Protein AF-A0AA38PU05-F1 (afdb_monomer)

InterPro domains:
  IPR001128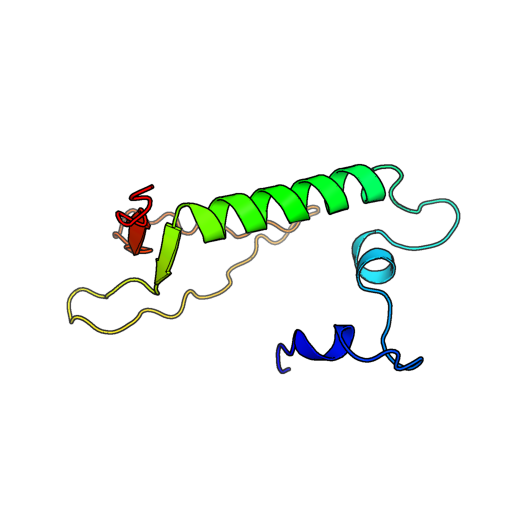 Cytochrome P450 [PF00067] (2-67)
  IPR017972 Cytochrome P450, conserved site [PS00086] (23-32)
  IPR036396 Cytochrome P450 superfamily [G3DSA:1.10.630.10] (1-86)
  IPR036396 Cytochrome P450 superfamily [SSF48264] (2-72)
  IPR050364 Cytochrome P450 monooxygenase, fungi [PTHR46300] (2-78)

Sequence (99 aa):
MTFNPDRFLRNDLAVVDPVSVAFGYGRRICPGRFMAESQLWISIACILSAFEIKPGNDERGRPIVPKAAFSSGFIWYVHKICRPRRYPLILCGQSSFTV

Secondary structure (DSSP, 8-state):
----GGGGTS--TTS--HHHHHH--GGGS-TTHHHHHHHHHHHHHHHHHHEEEEPPBPTTSPBPPPP--B--SSS--B----S-S----EEEE-TT---

Foldseek 3Di:
DDDDPCVVVDPDPPDDDPLCVVQHDDPRGNPCSVVVVVVVVVVVVVLVQFFDFAAFADVVGDGDDDDQDWDPDPDTDRDPPDPPPDRCRPRPGPPPPDD

Nearest PDB structures (foldseek):
  3t3s-assembly7_G  TM=6.749E-01  e=1.026E+00  Homo sapiens

Mean predicted aligned error: 10.32 Å

Solvent-accessible surface area (backbone atoms only — not comparable to full-atom values): 6526 Å² total; per-residue (Å²): 140,81,93,65,78,70,66,73,77,51,97,51,89,86,57,76,61,64,64,50,73,76,39,46,67,75,99,74,34,51,85,59,49,67,60,52,52,55,50,50,52,52,51,51,52,52,46,60,69,46,30,46,90,42,68,14,50,45,102,81,70,44,74,50,79,82,78,92,50,65,41,92,61,97,63,81,46,72,40,80,82,75,60,97,66,82,70,43,63,46,66,46,64,58,89,74,84,73,130

pLDDT: mean 76.41, std 16.48, range [35.38, 95.88]

Structure (mmCIF, N/CA/C/O backbone):
data_AF-A0AA38PU05-F1
#
_entry.id   AF-A0AA38PU05-F1
#
loop_
_atom_site.group_PDB
_atom_site.id
_atom_site.type_symbol
_atom_site.label_atom_id
_atom_site.label_alt_id
_atom_site.label_comp_id
_atom_site.label_asym_id
_atom_site.label_entity_id
_atom_site.label_seq_id
_atom_site.pdbx_PDB_ins_code
_atom_site.Cartn_x
_atom_site.Cartn_y
_atom_site.Cartn_z
_atom_site.occupancy
_atom_site.B_iso_or_equiv
_atom_site.auth_seq_id
_atom_site.auth_comp_id
_atom_site.auth_asym_id
_atom_site.auth_atom_id
_atom_site.pdbx_PDB_model_num
ATOM 1 N N . MET A 1 1 ? -18.149 -5.622 -8.199 1.00 58.47 1 MET A N 1
ATOM 2 C CA . MET A 1 1 ? -16.715 -5.483 -7.867 1.00 58.47 1 MET A CA 1
ATOM 3 C C . MET A 1 1 ? -16.555 -5.890 -6.414 1.00 58.47 1 MET A C 1
ATOM 5 O O . MET A 1 1 ? -17.025 -5.162 -5.551 1.00 58.47 1 MET A O 1
ATOM 9 N N . THR A 1 2 ? -16.004 -7.074 -6.152 1.00 85.00 2 THR A N 1
ATOM 10 C CA . THR A 1 2 ? -15.919 -7.643 -4.796 1.00 85.00 2 THR A CA 1
ATOM 11 C C . THR A 1 2 ? -14.463 -7.632 -4.350 1.00 85.00 2 THR A C 1
ATOM 13 O O . THR A 1 2 ? -13.599 -8.127 -5.072 1.00 85.00 2 THR A O 1
ATOM 16 N N . PHE A 1 3 ? -14.177 -7.046 -3.189 1.00 85.56 3 PHE A N 1
ATOM 17 C CA . PHE A 1 3 ? -12.841 -7.092 -2.600 1.00 85.56 3 PHE A CA 1
ATOM 18 C C . PHE A 1 3 ? -12.619 -8.467 -1.956 1.00 85.56 3 PHE A C 1
ATOM 20 O O . PHE A 1 3 ? -13.326 -8.817 -1.018 1.00 85.56 3 PHE A O 1
ATOM 27 N N . ASN A 1 4 ? -11.666 -9.246 -2.475 1.00 87.88 4 ASN A N 1
ATOM 28 C CA . ASN A 1 4 ? -11.334 -10.584 -1.975 1.00 87.88 4 ASN A CA 1
ATOM 29 C C . ASN A 1 4 ? -9.811 -10.714 -1.764 1.00 87.88 4 ASN A C 1
ATOM 31 O O . ASN A 1 4 ? -9.103 -10.937 -2.752 1.00 87.88 4 ASN A O 1
ATOM 35 N N . PRO A 1 5 ? -9.283 -10.541 -0.537 1.00 88.56 5 PRO A N 1
ATOM 36 C CA . PRO A 1 5 ? -7.848 -10.654 -0.266 1.00 88.56 5 PRO A CA 1
ATOM 37 C C . PRO A 1 5 ? -7.326 -12.092 -0.404 1.00 88.56 5 PRO A C 1
ATOM 39 O O . PRO A 1 5 ? -6.164 -12.271 -0.764 1.00 88.56 5 PRO A O 1
ATOM 42 N N . ASP A 1 6 ? -8.185 -13.104 -0.232 1.00 89.62 6 ASP A N 1
ATOM 43 C CA . ASP A 1 6 ? -7.777 -14.516 -0.209 1.00 89.62 6 ASP A CA 1
ATOM 44 C C . ASP A 1 6 ? -7.227 -15.017 -1.547 1.00 89.62 6 ASP A C 1
ATOM 46 O O . ASP A 1 6 ? -6.523 -16.026 -1.611 1.00 89.62 6 ASP A O 1
ATOM 50 N N . ARG A 1 7 ? -7.491 -14.273 -2.627 1.00 86.88 7 ARG A N 1
ATOM 51 C CA . ARG A 1 7 ? -6.956 -14.551 -3.965 1.00 86.88 7 ARG A CA 1
ATOM 52 C C . ARG A 1 7 ? -5.427 -14.612 -4.013 1.00 86.88 7 ARG A C 1
ATOM 54 O O . ARG A 1 7 ? -4.897 -15.214 -4.930 1.00 86.88 7 ARG A O 1
ATOM 61 N N . PHE A 1 8 ? -4.729 -13.994 -3.060 1.00 86.19 8 PHE A N 1
ATOM 62 C CA . PHE A 1 8 ? -3.265 -13.983 -3.018 1.00 86.19 8 PHE A CA 1
ATOM 63 C C . PHE A 1 8 ? -2.654 -15.132 -2.204 1.00 86.19 8 PHE A C 1
ATOM 65 O O . PHE A 1 8 ? -1.439 -15.290 -2.218 1.00 86.19 8 PHE A O 1
ATOM 72 N N . LEU A 1 9 ? -3.461 -15.937 -1.498 1.00 87.19 9 LEU A N 1
ATOM 73 C CA . LEU A 1 9 ? -2.950 -17.087 -0.741 1.00 87.19 9 LEU A CA 1
ATOM 74 C C . LEU A 1 9 ? -2.705 -18.319 -1.620 1.00 87.19 9 LEU A C 1
ATOM 76 O O . LEU A 1 9 ? -1.941 -19.205 -1.242 1.00 87.19 9 LEU A O 1
ATOM 80 N N . ARG A 1 10 ? -3.373 -18.408 -2.773 1.00 81.62 10 ARG A N 1
ATOM 81 C CA . ARG A 1 10 ? -3.222 -19.522 -3.714 1.00 81.62 10 ARG A CA 1
ATOM 82 C C . ARG A 1 10 ? -2.167 -19.165 -4.751 1.00 81.62 10 ARG A C 1
ATOM 84 O O . ARG A 1 10 ? -2.145 -18.040 -5.242 1.00 81.62 10 ARG A O 1
ATOM 91 N N . ASN A 1 11 ? -1.319 -20.127 -5.111 1.00 73.25 11 ASN A N 1
ATOM 92 C CA . ASN A 1 11 ? -0.314 -19.955 -6.163 1.00 73.25 11 ASN A CA 1
ATOM 93 C C . ASN A 1 11 ? -0.947 -20.108 -7.560 1.00 73.25 11 ASN A C 1
ATOM 95 O O . ASN A 1 11 ? -0.531 -20.936 -8.371 1.00 73.25 11 ASN A O 1
ATOM 99 N N . ASP A 1 12 ? -2.016 -19.351 -7.802 1.00 79.00 12 ASP A N 1
ATOM 100 C CA . ASP A 1 12 ? -2.767 -19.375 -9.047 1.00 79.00 12 ASP A CA 1
ATOM 101 C C . ASP A 1 12 ? -2.098 -18.414 -10.039 1.00 79.00 12 ASP A C 1
ATOM 103 O O . ASP A 1 12 ? -2.091 -17.200 -9.839 1.00 79.00 12 ASP A O 1
ATOM 107 N N . LEU A 1 13 ? -1.583 -18.937 -11.156 1.00 76.19 13 LEU A N 1
ATOM 108 C CA . LEU A 1 13 ? -0.917 -18.140 -12.204 1.00 76.19 13 LEU A CA 1
ATOM 109 C C . LEU A 1 13 ? -1.827 -17.075 -12.849 1.00 76.19 13 LEU A C 1
ATOM 111 O O . LEU A 1 13 ? -1.347 -16.183 -13.542 1.00 76.19 13 LEU A O 1
ATOM 115 N N . ALA A 1 14 ? -3.142 -17.171 -12.638 1.00 80.81 14 ALA A N 1
ATOM 116 C CA . ALA A 1 14 ? -4.120 -16.192 -13.102 1.00 80.81 14 ALA A CA 1
ATOM 117 C C . ALA A 1 14 ? -4.157 -14.913 -12.241 1.00 80.81 14 ALA A C 1
ATOM 119 O O . ALA A 1 14 ? -4.783 -13.925 -12.631 1.00 80.81 14 ALA A O 1
ATOM 120 N N . VAL A 1 15 ? -3.528 -14.921 -11.063 1.00 83.44 15 VAL A N 1
ATOM 121 C CA . VAL A 1 15 ? -3.532 -13.785 -10.142 1.00 83.44 15 VAL A CA 1
ATOM 122 C C . VAL A 1 15 ? -2.440 -12.804 -10.550 1.00 83.44 15 VAL A C 1
ATOM 124 O O . VAL A 1 15 ? -1.251 -13.101 -10.494 1.00 83.44 15 VAL A O 1
ATOM 127 N N . VAL A 1 16 ? -2.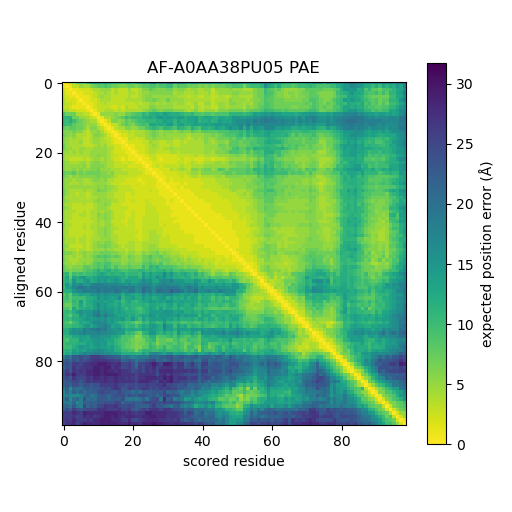857 -11.608 -10.961 1.00 83.81 16 VAL A N 1
ATOM 128 C CA . VAL A 1 16 ? -1.935 -10.520 -11.305 1.00 83.81 16 VAL A CA 1
ATOM 129 C C . VAL A 1 16 ? -1.279 -9.977 -10.036 1.00 83.81 16 VAL A C 1
ATOM 131 O O . VAL A 1 16 ? -1.969 -9.675 -9.058 1.00 83.81 16 VAL A O 1
ATOM 134 N N . ASP A 1 17 ? 0.044 -9.804 -10.082 1.00 83.69 17 ASP A N 1
ATOM 135 C CA . ASP A 1 17 ? 0.825 -9.216 -8.995 1.00 83.69 17 ASP A CA 1
ATOM 136 C C . ASP A 1 17 ? 0.345 -7.780 -8.687 1.00 83.69 17 ASP A C 1
ATOM 138 O O . ASP A 1 17 ? 0.405 -6.903 -9.562 1.00 83.69 17 ASP A O 1
ATOM 142 N N . PRO A 1 18 ? -0.118 -7.498 -7.454 1.00 85.50 18 PRO A N 1
ATOM 143 C CA . PRO A 1 18 ? -0.620 -6.181 -7.081 1.00 85.50 18 PRO A CA 1
ATOM 144 C C . PRO A 1 18 ? 0.456 -5.091 -7.147 1.00 85.50 18 PRO A C 1
ATOM 146 O O . PRO A 1 18 ? 0.122 -3.940 -7.441 1.00 85.50 18 PRO A O 1
ATOM 149 N N . VAL A 1 19 ? 1.731 -5.428 -6.920 1.00 86.06 19 VAL A N 1
ATOM 150 C CA . VAL A 1 19 ? 2.846 -4.468 -6.972 1.00 86.06 19 VAL A CA 1
ATOM 151 C C . VAL A 1 19 ? 2.970 -3.914 -8.386 1.00 86.06 19 VAL A C 1
ATOM 153 O O . VAL A 1 19 ? 3.064 -2.704 -8.592 1.00 86.06 19 VAL A O 1
ATOM 156 N N . SER A 1 20 ? 2.893 -4.792 -9.376 1.00 85.31 20 SER A N 1
ATOM 157 C CA . SER A 1 20 ? 3.013 -4.429 -10.780 1.00 85.31 20 SER A CA 1
ATOM 158 C C . SER A 1 20 ? 1.862 -3.529 -11.276 1.00 85.31 20 SER A C 1
ATOM 160 O O . SER A 1 20 ? 2.085 -2.569 -12.016 1.00 85.31 20 SER A O 1
ATOM 162 N N . VAL A 1 21 ? 0.639 -3.735 -10.775 1.00 88.12 21 VAL A N 1
ATOM 163 C CA . VAL A 1 21 ? -0.522 -2.878 -11.081 1.00 88.12 21 VAL A CA 1
ATOM 164 C C . VAL A 1 21 ? -0.400 -1.499 -10.425 1.00 88.12 21 VAL A C 1
ATOM 166 O O . VAL A 1 21 ? -0.735 -0.495 -11.051 1.00 88.12 21 VAL A O 1
ATOM 169 N N . ALA A 1 22 ? 0.088 -1.431 -9.184 1.00 89.06 22 ALA A N 1
ATOM 170 C CA . ALA A 1 22 ? 0.180 -0.179 -8.433 1.00 89.06 22 ALA A CA 1
ATOM 171 C C . ALA A 1 22 ? 1.387 0.689 -8.834 1.00 89.06 22 ALA A C 1
ATOM 173 O O . ALA A 1 22 ? 1.284 1.914 -8.874 1.00 89.06 22 ALA A O 1
ATOM 174 N N . PHE A 1 23 ? 2.531 0.069 -9.129 1.00 90.88 23 PHE A N 1
ATOM 175 C CA . PHE A 1 23 ? 3.803 0.758 -9.378 1.00 90.88 23 PHE A CA 1
ATOM 176 C C . PHE A 1 23 ? 4.215 0.802 -10.857 1.00 90.88 23 PHE A C 1
ATOM 178 O O . PHE A 1 23 ? 5.237 1.413 -11.194 1.00 90.88 23 PHE A O 1
ATOM 185 N N . GLY A 1 24 ? 3.417 0.190 -11.733 1.00 91.06 24 GLY A N 1
ATOM 186 C CA . GLY A 1 24 ? 3.632 0.150 -13.174 1.00 91.06 24 GLY A CA 1
ATOM 187 C C . GLY A 1 24 ? 4.649 -0.906 -13.616 1.00 91.06 24 GLY A C 1
ATOM 188 O O . GLY A 1 24 ? 5.084 -1.755 -12.843 1.00 91.06 24 GLY A O 1
ATOM 189 N N . TYR A 1 25 ? 5.044 -0.832 -14.890 1.00 90.94 25 TYR A N 1
ATOM 190 C CA . TYR A 1 25 ? 5.876 -1.836 -15.561 1.00 90.94 25 TYR A CA 1
ATOM 191 C C . TYR A 1 25 ? 6.989 -1.190 -16.405 1.00 90.94 25 TYR A C 1
ATOM 193 O O . TYR A 1 25 ? 6.902 -0.032 -16.821 1.00 90.94 25 TYR A O 1
ATOM 201 N N . GLY A 1 26 ? 8.037 -1.963 -16.706 1.00 90.56 26 GLY A N 1
ATOM 202 C CA . GLY A 1 26 ? 9.101 -1.578 -17.639 1.00 90.56 26 GLY A CA 1
ATOM 203 C C . GLY A 1 26 ? 10.082 -0.533 -17.095 1.00 90.56 26 GLY A C 1
ATOM 204 O O . GLY A 1 26 ? 10.345 -0.457 -15.899 1.00 90.56 26 GLY A O 1
ATOM 205 N N . ARG A 1 27 ? 10.649 0.292 -17.989 1.00 93.94 27 ARG A N 1
ATOM 206 C CA . ARG A 1 27 ? 11.735 1.248 -17.665 1.00 93.94 27 ARG A CA 1
ATOM 207 C C . ARG A 1 27 ? 11.327 2.401 -16.737 1.00 93.94 27 ARG A C 1
ATOM 209 O O . ARG A 1 27 ? 12.198 3.096 -16.228 1.00 93.94 27 ARG A O 1
ATOM 216 N N . ARG A 1 28 ? 10.025 2.649 -16.560 1.00 92.94 28 ARG A N 1
ATOM 217 C CA . ARG A 1 28 ? 9.477 3.727 -15.709 1.00 92.94 28 ARG A CA 1
ATOM 218 C C . ARG A 1 28 ? 8.775 3.182 -14.466 1.00 92.94 28 ARG A C 1
ATOM 220 O O . ARG A 1 28 ? 8.002 3.902 -13.845 1.00 92.94 28 ARG A O 1
ATOM 227 N N . ILE A 1 29 ? 9.036 1.921 -14.125 1.00 93.81 29 ILE A N 1
ATOM 228 C CA . ILE A 1 29 ? 8.534 1.313 -12.899 1.00 93.81 29 ILE A CA 1
ATOM 229 C C . ILE A 1 29 ? 9.009 2.111 -11.683 1.00 93.81 29 ILE A C 1
ATOM 231 O O . ILE A 1 29 ? 10.152 2.575 -11.654 1.00 93.81 29 ILE A O 1
ATOM 235 N N . CYS A 1 30 ? 8.140 2.276 -10.685 1.00 93.31 30 CYS A N 1
ATOM 236 C CA . CYS A 1 30 ? 8.491 3.028 -9.485 1.00 93.31 30 CYS A CA 1
ATOM 237 C C . CYS A 1 30 ? 9.736 2.414 -8.813 1.00 93.31 30 CYS A C 1
ATOM 239 O O . CYS A 1 30 ? 9.680 1.255 -8.383 1.00 93.31 30 CYS A O 1
ATOM 241 N N . PRO A 1 31 ? 10.852 3.160 -8.684 1.00 94.56 31 PRO A N 1
ATOM 242 C CA . PRO A 1 31 ? 12.050 2.650 -8.019 1.00 94.56 31 PRO A CA 1
ATOM 243 C C . PRO 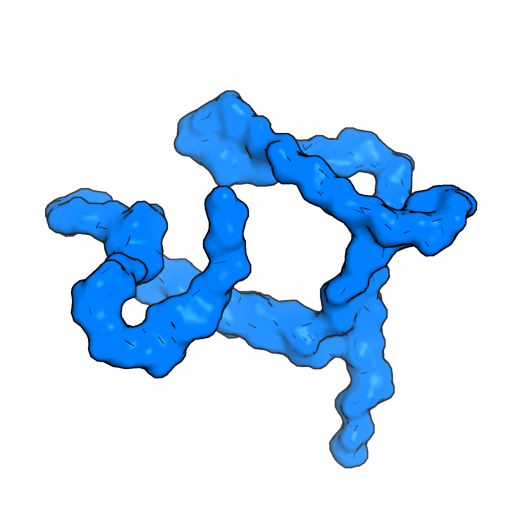A 1 31 ? 11.832 2.492 -6.507 1.00 94.56 31 PRO A C 1
ATOM 245 O O . PRO A 1 31 ? 12.441 1.633 -5.881 1.00 94.56 31 PRO A O 1
ATOM 248 N N . GLY A 1 32 ? 10.910 3.269 -5.928 1.00 93.88 32 GLY A N 1
ATOM 249 C CA . GLY A 1 32 ? 10.559 3.218 -4.508 1.00 93.88 32 GLY A CA 1
ATOM 250 C C . GLY A 1 32 ? 9.627 2.071 -4.109 1.00 93.88 32 GLY A C 1
ATOM 251 O O . GLY A 1 32 ? 9.237 2.007 -2.946 1.00 93.88 32 GLY A O 1
ATOM 252 N N . ARG A 1 33 ? 9.251 1.169 -5.030 1.00 93.75 33 ARG A N 1
ATOM 253 C CA . ARG A 1 33 ? 8.250 0.115 -4.769 1.00 93.75 33 ARG A CA 1
ATOM 254 C C . ARG A 1 33 ? 8.605 -0.787 -3.583 1.00 93.75 33 ARG A C 1
ATOM 256 O O . ARG A 1 33 ? 7.745 -1.055 -2.759 1.00 93.75 33 ARG A O 1
ATOM 263 N N . PHE A 1 34 ? 9.875 -1.169 -3.448 1.00 93.69 34 PHE A N 1
ATOM 264 C CA . PHE A 1 34 ? 10.336 -2.067 -2.382 1.00 93.69 34 PHE A CA 1
ATOM 265 C C . PHE A 1 34 ? 10.262 -1.413 -0.998 1.00 93.69 34 PHE A C 1
ATOM 267 O O . PHE A 1 34 ? 9.873 -2.043 -0.014 1.00 93.69 34 PHE A O 1
ATOM 274 N N . MET A 1 35 ? 10.603 -0.122 -0.935 1.00 95.38 35 MET A N 1
ATOM 275 C CA . MET A 1 35 ? 10.491 0.666 0.290 1.00 95.38 35 MET A CA 1
ATOM 276 C C . MET A 1 35 ? 9.020 0.870 0.655 1.00 95.38 35 MET A C 1
ATOM 278 O O . MET A 1 35 ? 8.641 0.652 1.802 1.00 95.38 35 MET A O 1
ATOM 282 N N . ALA A 1 36 ? 8.191 1.247 -0.321 1.00 93.62 36 ALA A N 1
ATOM 283 C CA . ALA A 1 36 ? 6.767 1.474 -0.112 1.00 93.62 36 ALA A CA 1
ATOM 284 C C . ALA A 1 36 ? 6.039 0.199 0.339 1.00 93.62 36 ALA A C 1
ATOM 286 O O . ALA A 1 36 ? 5.224 0.261 1.253 1.00 93.62 36 ALA A O 1
ATOM 287 N N . GLU A 1 37 ? 6.357 -0.954 -0.249 1.00 92.00 37 GLU A N 1
ATOM 288 C CA . GLU A 1 37 ? 5.789 -2.250 0.132 1.00 92.00 37 GLU A CA 1
ATOM 289 C C . GLU A 1 37 ? 6.146 -2.623 1.577 1.00 92.00 37 GLU A C 1
ATOM 291 O O . GLU A 1 37 ? 5.257 -2.893 2.385 1.00 92.00 37 GLU A O 1
ATOM 296 N N . SER A 1 38 ? 7.430 -2.527 1.938 1.00 94.50 38 SER A N 1
ATOM 297 C CA . SER A 1 38 ? 7.896 -2.777 3.310 1.00 94.50 38 SER A CA 1
ATOM 298 C C . SER A 1 38 ? 7.245 -1.824 4.319 1.00 94.50 38 SER A C 1
ATOM 300 O O . SER A 1 38 ? 6.805 -2.236 5.394 1.00 94.50 38 SER A O 1
ATOM 302 N N . GLN A 1 39 ? 7.147 -0.540 3.965 1.00 95.81 39 GLN A N 1
ATOM 303 C CA . GLN A 1 39 ? 6.531 0.477 4.811 1.00 95.81 39 GLN A CA 1
ATOM 304 C C . GLN A 1 39 ? 5.029 0.234 5.000 1.00 95.81 39 GLN A C 1
ATOM 306 O O . GLN A 1 39 ? 4.522 0.378 6.113 1.00 95.81 39 GLN A O 1
ATOM 311 N N . LEU A 1 40 ? 4.305 -0.126 3.938 1.00 92.94 40 LEU A N 1
ATOM 312 C CA . LEU A 1 40 ? 2.882 -0.450 4.022 1.00 92.94 40 LEU A CA 1
ATOM 313 C C . LEU A 1 40 ? 2.652 -1.672 4.908 1.00 92.94 40 LEU A C 1
ATOM 315 O O . LEU A 1 40 ? 1.771 -1.632 5.766 1.00 92.94 40 LEU A O 1
ATOM 319 N N . TRP A 1 41 ? 3.474 -2.710 4.747 1.00 93.56 41 TRP A N 1
ATOM 320 C CA . TRP A 1 41 ? 3.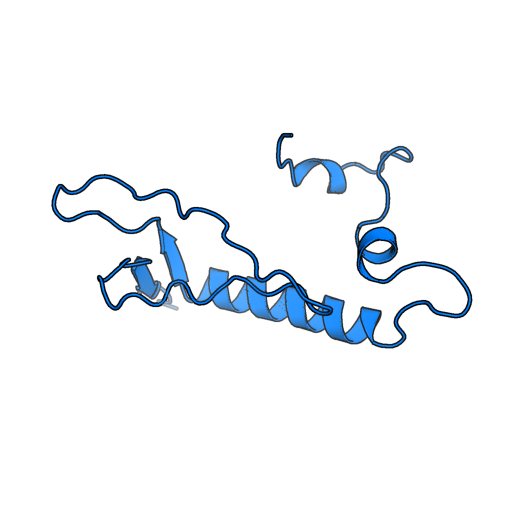381 -3.926 5.546 1.00 93.56 41 TRP A CA 1
ATOM 321 C C . TRP A 1 41 ? 3.499 -3.632 7.042 1.00 93.56 41 TRP A C 1
ATOM 323 O O . TRP A 1 41 ? 2.599 -3.961 7.816 1.00 93.56 41 TRP A O 1
ATOM 333 N N . ILE A 1 42 ? 4.569 -2.938 7.445 1.00 95.88 42 ILE A N 1
ATOM 334 C CA . ILE A 1 42 ? 4.793 -2.637 8.860 1.00 95.88 42 ILE A CA 1
ATOM 335 C C . ILE A 1 42 ? 3.748 -1.662 9.409 1.00 95.88 42 ILE A C 1
ATOM 337 O O . ILE A 1 42 ? 3.271 -1.847 10.523 1.00 95.88 42 ILE A O 1
ATOM 341 N N . SER A 1 43 ? 3.313 -0.675 8.618 1.00 95.06 43 SER A N 1
ATOM 342 C CA . SER A 1 43 ? 2.292 0.285 9.053 1.00 95.06 43 SER A CA 1
ATOM 343 C C . SER A 1 43 ? 0.960 -0.405 9.338 1.00 95.06 43 SER A C 1
ATOM 345 O O . SER A 1 43 ? 0.343 -0.147 10.368 1.00 95.06 43 SER A O 1
ATOM 347 N N . ILE A 1 44 ? 0.523 -1.304 8.451 1.00 93.00 44 ILE A N 1
ATOM 348 C CA . ILE A 1 44 ? -0.721 -2.060 8.631 1.00 93.00 44 ILE A CA 1
ATOM 349 C C . ILE A 1 44 ? -0.603 -2.992 9.838 1.00 93.00 44 ILE A C 1
ATOM 351 O O . ILE A 1 44 ? -1.507 -3.012 10.671 1.00 93.00 44 ILE A O 1
ATOM 355 N N . ALA A 1 45 ? 0.515 -3.709 9.975 1.00 94.00 45 ALA A N 1
ATOM 356 C CA . ALA A 1 45 ? 0.754 -4.586 11.117 1.00 94.00 45 ALA A CA 1
ATOM 357 C C . ALA A 1 45 ? 0.718 -3.818 12.450 1.00 94.00 45 ALA A C 1
ATOM 359 O O . ALA A 1 45 ? 0.051 -4.256 13.383 1.00 94.00 45 ALA A O 1
ATOM 360 N N . CYS A 1 46 ? 1.358 -2.646 12.524 1.00 94.00 46 CYS A N 1
ATOM 361 C CA . CYS A 1 46 ? 1.334 -1.789 13.710 1.00 94.00 46 CYS A CA 1
ATOM 362 C C . CYS A 1 46 ? -0.065 -1.242 14.021 1.00 94.00 46 CYS A C 1
ATOM 364 O O . CYS A 1 46 ? -0.452 -1.161 15.184 1.00 94.00 46 CYS A O 1
ATOM 366 N N . ILE A 1 47 ? -0.839 -0.856 13.002 1.00 90.56 47 ILE A N 1
ATOM 367 C CA . ILE A 1 47 ? -2.213 -0.381 13.212 1.00 90.56 47 ILE A CA 1
ATOM 368 C C . ILE A 1 47 ? -3.082 -1.515 13.760 1.00 90.56 47 ILE A C 1
ATOM 370 O O . ILE A 1 47 ? -3.822 -1.293 14.712 1.00 90.56 47 ILE A O 1
ATOM 374 N N . LEU A 1 48 ? -2.975 -2.717 13.188 1.00 89.81 48 LEU A N 1
ATOM 375 C CA . LEU A 1 48 ? -3.747 -3.883 13.622 1.00 89.81 48 LEU A CA 1
ATOM 376 C C . LEU A 1 48 ? -3.319 -4.401 15.000 1.00 89.81 48 LEU A C 1
ATOM 378 O O . LEU A 1 48 ? -4.156 -4.936 15.721 1.00 89.81 48 LEU A O 1
ATOM 382 N N . SER A 1 49 ? -2.044 -4.250 15.373 1.00 90.44 49 SER A N 1
ATOM 383 C CA . SER A 1 49 ? -1.563 -4.652 16.698 1.00 90.44 49 SER A CA 1
ATOM 384 C C . SER A 1 49 ? -1.968 -3.671 17.797 1.00 90.44 49 SER A C 1
ATOM 386 O O . SER A 1 49 ? -2.208 -4.086 18.927 1.00 90.44 49 SER A O 1
ATOM 388 N N . ALA A 1 50 ? -2.044 -2.375 17.488 1.00 89.25 50 ALA A N 1
ATOM 389 C CA . ALA A 1 50 ? -2.366 -1.345 18.469 1.00 89.25 50 ALA A CA 1
ATOM 390 C C . ALA A 1 50 ? -3.870 -1.049 18.569 1.00 89.25 50 ALA A C 1
ATOM 392 O O . ALA A 1 50 ? -4.348 -0.669 19.641 1.00 89.25 50 ALA A O 1
ATOM 393 N N . PHE A 1 51 ? -4.623 -1.200 17.476 1.00 85.94 51 PHE A N 1
ATOM 394 C CA . PHE A 1 51 ? -5.998 -0.721 17.378 1.00 85.94 51 PHE A CA 1
ATOM 395 C C . PHE A 1 51 ? -6.954 -1.762 16.808 1.00 85.94 51 PHE A C 1
ATOM 397 O O . PHE A 1 51 ? -6.666 -2.464 15.842 1.00 85.94 51 PHE A O 1
ATOM 404 N N . GLU A 1 52 ? -8.167 -1.775 17.349 1.00 84.44 52 GLU A N 1
ATOM 405 C CA . GLU A 1 52 ? -9.300 -2.445 16.725 1.00 84.44 52 GLU A CA 1
ATOM 406 C C . GLU A 1 52 ? -10.053 -1.457 15.817 1.00 84.44 52 GLU A C 1
ATOM 408 O O . GLU A 1 52 ? -10.541 -0.426 16.280 1.00 84.44 52 GLU A O 1
ATOM 413 N N . ILE A 1 53 ? -10.143 -1.752 14.515 1.00 83.50 53 ILE A N 1
ATOM 414 C CA . ILE A 1 53 ? -10.809 -0.882 13.535 1.00 83.50 53 ILE A CA 1
ATOM 415 C C . ILE A 1 53 ? -12.303 -1.213 13.498 1.00 83.50 53 ILE A C 1
ATOM 417 O O . ILE A 1 53 ? -12.706 -2.248 12.967 1.00 83.50 53 ILE A O 1
ATOM 421 N N . LYS A 1 54 ? -13.139 -0.309 14.019 1.00 80.00 54 LYS A N 1
ATOM 422 C CA . LYS A 1 54 ? -14.606 -0.424 13.982 1.00 80.00 54 LYS A CA 1
ATOM 423 C C . LYS A 1 54 ? -15.248 0.748 13.233 1.00 80.00 54 LYS A C 1
ATOM 42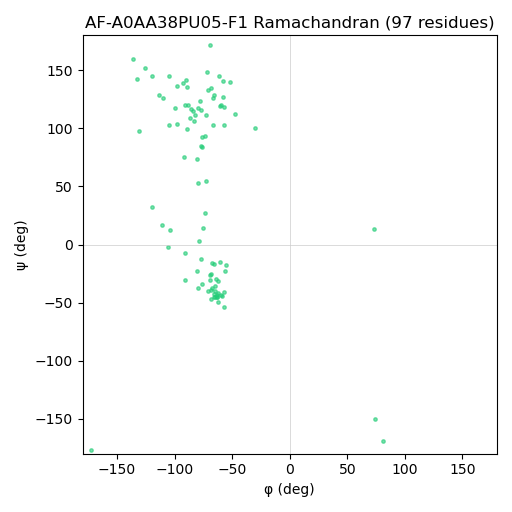5 O O . LYS A 1 54 ? -14.751 1.875 13.331 1.00 80.00 54 LYS A O 1
ATOM 430 N N . PRO A 1 55 ? -16.353 0.518 12.491 1.00 73.88 55 PRO A N 1
ATOM 431 C CA . PRO A 1 55 ? -17.101 1.606 11.876 1.00 73.88 55 PRO A CA 1
ATOM 432 C C . PRO A 1 55 ? -17.628 2.541 12.962 1.00 73.88 55 PRO A C 1
ATOM 434 O O . PRO A 1 55 ? -18.003 2.104 14.051 1.00 73.88 55 PRO A O 1
ATOM 437 N N . GLY A 1 56 ? -17.666 3.834 12.656 1.00 71.62 56 GLY A N 1
ATOM 438 C CA . GLY A 1 56 ? -18.238 4.794 13.583 1.00 71.62 56 GLY A CA 1
ATOM 439 C C . GLY A 1 56 ? -19.743 4.706 13.673 1.00 71.62 56 GLY A C 1
ATOM 440 O O . GLY A 1 56 ? -20.417 4.391 12.694 1.00 71.62 56 GLY A O 1
ATOM 441 N N . ASN A 1 57 ? -20.256 5.015 14.858 1.00 74.00 57 ASN A N 1
ATOM 442 C CA . ASN A 1 57 ? -21.684 5.081 15.110 1.00 74.00 57 ASN A CA 1
ATOM 443 C C . ASN A 1 57 ? -22.208 6.488 14.813 1.00 74.00 57 ASN A C 1
ATOM 445 O O . ASN A 1 57 ? -21.601 7.486 15.203 1.00 74.00 57 ASN A O 1
ATOM 449 N N . ASP A 1 58 ? -23.348 6.549 14.130 1.00 68.00 58 ASP A N 1
ATOM 450 C CA . ASP A 1 58 ? -24.148 7.766 13.973 1.00 68.00 58 ASP A CA 1
ATOM 451 C C . ASP A 1 58 ? -24.805 8.171 15.307 1.00 68.00 58 ASP A C 1
ATOM 453 O O . ASP A 1 58 ? -24.834 7.386 16.256 1.00 68.00 58 ASP A O 1
ATOM 457 N N . GLU A 1 59 ? -25.424 9.352 15.368 1.00 73.88 59 GLU A N 1
ATOM 458 C CA . GLU A 1 59 ? -26.176 9.854 16.540 1.00 73.88 59 GLU A CA 1
ATOM 459 C C . GLU A 1 59 ? -27.286 8.879 17.002 1.00 73.88 59 GLU A C 1
ATOM 461 O O . GLU A 1 59 ? -27.747 8.936 18.138 1.00 73.88 59 GLU A O 1
ATOM 466 N N . ARG A 1 60 ? -27.688 7.938 16.133 1.00 69.75 60 ARG A N 1
ATOM 467 C CA . ARG A 1 60 ? -28.676 6.872 16.388 1.00 69.75 60 ARG A CA 1
ATOM 468 C C . ARG A 1 60 ? -28.068 5.477 16.610 1.00 69.75 60 ARG A C 1
ATOM 470 O O . ARG A 1 60 ? -28.795 4.493 16.533 1.00 69.75 60 ARG A O 1
ATOM 477 N N . GLY A 1 61 ? -26.754 5.365 16.816 1.00 70.44 61 GLY A N 1
ATOM 478 C CA . GLY A 1 61 ? -26.082 4.090 17.107 1.00 70.44 61 GLY A CA 1
ATOM 479 C C . GLY A 1 61 ? -25.944 3.131 15.916 1.00 70.44 61 GLY A C 1
ATOM 480 O O . GLY A 1 61 ? -25.644 1.958 16.110 1.00 70.44 61 GLY A O 1
ATOM 481 N N . ARG A 1 62 ? -26.178 3.598 14.682 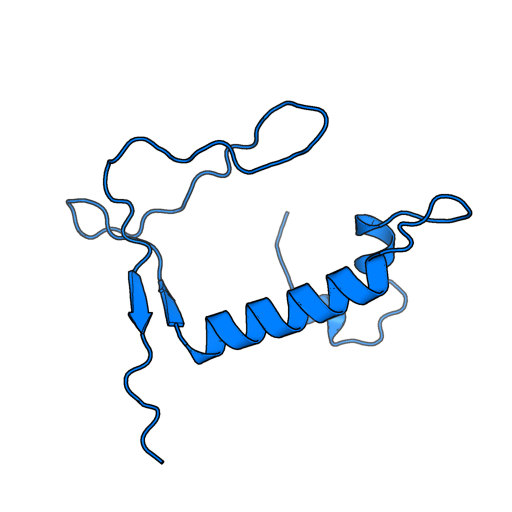1.00 74.19 62 ARG A N 1
ATOM 482 C CA . ARG A 1 62 ? -26.040 2.777 13.466 1.00 74.19 62 ARG A CA 1
ATOM 483 C C . ARG A 1 62 ? -24.619 2.875 12.903 1.00 74.19 62 ARG A C 1
ATOM 485 O O . ARG A 1 62 ? -24.083 3.985 12.894 1.00 74.19 62 ARG A O 1
ATOM 492 N N . PRO A 1 63 ? -24.045 1.776 12.380 1.00 73.75 63 PRO A N 1
ATOM 493 C CA . PRO A 1 63 ? -22.726 1.804 11.761 1.00 73.75 63 PRO A CA 1
ATOM 494 C C . PRO A 1 63 ? -22.757 2.643 10.479 1.00 73.75 63 PRO A C 1
ATOM 496 O O . PRO A 1 63 ? -23.576 2.418 9.585 1.00 73.75 63 PRO A O 1
ATOM 499 N N . ILE A 1 64 ? -21.860 3.621 10.387 1.00 76.69 64 ILE A N 1
ATOM 500 C CA . ILE A 1 64 ? -21.709 4.485 9.217 1.00 76.69 64 ILE A CA 1
ATOM 501 C C . ILE A 1 64 ? -20.735 3.821 8.246 1.00 76.69 64 ILE A C 1
ATOM 503 O O . ILE A 1 64 ? -19.562 3.625 8.564 1.00 76.69 64 ILE A O 1
ATOM 507 N N . VAL A 1 65 ? -21.203 3.530 7.030 1.00 74.00 65 VAL A N 1
ATOM 508 C CA . VAL A 1 65 ? -20.322 3.140 5.922 1.00 74.00 65 VAL A CA 1
ATOM 509 C C . VAL A 1 65 ? -19.699 4.413 5.332 1.00 74.00 65 VAL A C 1
ATOM 511 O O . VAL A 1 65 ? -20.440 5.270 4.836 1.00 74.00 65 VAL A O 1
ATOM 514 N N . PRO A 1 66 ? -18.365 4.582 5.378 1.00 71.25 66 PRO A N 1
ATOM 515 C CA . PRO A 1 66 ? -17.720 5.762 4.820 1.00 71.25 66 PRO A CA 1
ATOM 516 C C . PRO A 1 66 ? -17.903 5.791 3.299 1.00 71.25 66 PRO A C 1
ATOM 518 O O . PRO A 1 66 ? -17.613 4.822 2.599 1.00 71.25 66 PRO A O 1
ATOM 521 N N . LYS A 1 67 ? -18.380 6.921 2.769 1.00 71.25 67 LYS A N 1
ATOM 522 C CA . LYS A 1 67 ? -18.454 7.139 1.319 1.00 71.25 67 LYS A CA 1
ATOM 523 C C . LYS A 1 67 ? -17.061 7.489 0.801 1.00 71.25 67 LYS A C 1
ATOM 525 O O . LYS A 1 67 ? -16.460 8.458 1.260 1.00 71.25 67 LYS A O 1
ATOM 530 N N . ALA A 1 68 ? -16.564 6.719 -0.162 1.00 69.62 68 ALA A N 1
ATOM 531 C CA . ALA A 1 68 ? -15.275 6.968 -0.792 1.00 69.62 68 ALA A CA 1
ATOM 532 C C . ALA A 1 68 ? -15.373 8.181 -1.734 1.00 69.62 68 ALA A C 1
ATOM 534 O O . ALA A 1 68 ? -15.787 8.061 -2.884 1.00 69.62 68 ALA A O 1
ATOM 535 N N . ALA A 1 69 ? -15.038 9.365 -1.222 1.00 74.19 69 ALA A N 1
ATOM 536 C CA . ALA A 1 69 ? -14.906 10.581 -2.015 1.00 74.19 69 ALA A CA 1
ATOM 537 C C . ALA A 1 69 ? -13.422 10.815 -2.309 1.00 74.19 69 ALA A C 1
ATOM 539 O O . ALA A 1 69 ? -12.627 11.012 -1.390 1.00 74.19 69 ALA A O 1
ATOM 540 N N . PHE A 1 70 ? -13.041 10.792 -3.582 1.00 74.81 70 PHE A N 1
ATOM 541 C CA . PHE A 1 70 ? -11.668 11.044 -4.012 1.00 74.81 70 PHE A CA 1
ATOM 542 C C . PHE A 1 70 ? -11.549 12.433 -4.627 1.00 74.81 70 PHE A C 1
ATOM 544 O O . PHE A 1 70 ? -12.478 12.919 -5.271 1.00 74.81 70 PHE A O 1
ATOM 551 N N . SER A 1 71 ? -10.405 13.076 -4.410 1.00 80.50 71 SER A N 1
ATOM 552 C CA . SER A 1 71 ? -10.080 14.316 -5.103 1.00 80.50 71 SER A CA 1
ATOM 553 C C . SER A 1 71 ? -9.839 14.037 -6.586 1.00 80.50 71 SER A C 1
ATOM 555 O O . SER A 1 71 ? -9.129 13.092 -6.931 1.00 80.50 71 SER A O 1
ATOM 557 N N . SER A 1 72 ? -10.412 14.862 -7.460 1.00 73.94 72 SER A N 1
ATOM 558 C CA . SER A 1 72 ? -10.093 14.860 -8.886 1.00 73.94 72 SER A CA 1
ATOM 559 C C . SER A 1 72 ? -8.827 15.691 -9.112 1.00 73.94 72 SER A C 1
ATOM 561 O O . SER A 1 72 ? -8.867 16.919 -9.026 1.00 73.94 72 SER A O 1
ATOM 563 N N . GLY A 1 73 ? -7.697 15.038 -9.377 1.00 76.12 73 GLY A N 1
ATOM 564 C CA . GLY A 1 73 ? -6.415 15.700 -9.615 1.00 76.12 73 GLY A CA 1
ATOM 565 C C . GLY A 1 73 ? -5.329 14.728 -10.077 1.00 76.12 73 GLY A C 1
ATOM 566 O O . GLY A 1 73 ? -5.588 13.544 -10.265 1.00 76.12 73 GLY A O 1
ATOM 567 N N . PHE A 1 74 ? -4.103 15.232 -10.253 1.00 73.94 74 PHE A N 1
ATOM 568 C CA . PHE A 1 74 ? -2.951 14.420 -10.678 1.00 73.94 74 PHE A CA 1
ATOM 569 C C . PHE A 1 74 ? -2.593 13.319 -9.665 1.00 73.94 74 PHE A C 1
ATOM 571 O O . PHE A 1 74 ? -2.149 12.239 -10.041 1.00 73.94 74 PHE A O 1
ATOM 578 N N . ILE A 1 75 ? -2.825 13.582 -8.377 1.00 76.62 75 ILE A N 1
ATOM 579 C CA . ILE A 1 75 ? -2.680 12.603 -7.301 1.00 76.62 75 ILE A CA 1
ATOM 580 C C . ILE A 1 75 ? -4.066 12.324 -6.732 1.00 76.62 75 ILE A C 1
ATOM 582 O O . ILE A 1 75 ? -4.788 13.247 -6.348 1.00 76.62 75 ILE A O 1
ATOM 586 N N . TRP A 1 76 ? -4.403 11.043 -6.639 1.00 68.06 76 TRP A N 1
ATOM 587 C CA . TRP A 1 76 ? -5.613 10.573 -5.986 1.00 68.06 76 TRP A CA 1
ATOM 588 C C . TRP A 1 76 ? -5.361 10.506 -4.487 1.00 68.06 76 TRP A C 1
ATOM 590 O O . TRP A 1 76 ? -4.596 9.677 -4.003 1.00 68.06 76 TRP A O 1
ATOM 600 N N . TYR A 1 77 ? -6.014 11.382 -3.744 1.00 75.88 77 TYR A N 1
ATOM 601 C CA . TYR A 1 77 ? -6.109 11.272 -2.298 1.00 75.88 77 TYR A CA 1
ATOM 602 C C . TYR A 1 77 ? -7.577 11.314 -1.911 1.00 75.88 77 TYR A C 1
ATOM 604 O O . TYR A 1 77 ? -8.418 11.880 -2.621 1.00 75.88 77 TYR A O 1
ATOM 612 N N . VAL A 1 78 ? -7.895 10.680 -0.788 1.00 68.56 78 VAL A N 1
ATOM 613 C CA . VAL A 1 78 ? -9.240 10.740 -0.222 1.00 68.56 78 VAL A CA 1
ATOM 614 C C . VAL A 1 78 ? -9.523 12.208 0.078 1.00 68.56 78 VAL A C 1
ATOM 616 O O . VAL A 1 78 ? -8.771 12.849 0.817 1.00 68.56 78 VAL A O 1
ATOM 619 N N . HIS A 1 79 ? -10.561 12.763 -0.551 1.00 64.75 79 HIS A N 1
ATOM 620 C CA . HIS A 1 79 ? -10.987 14.131 -0.293 1.00 64.75 79 HIS A CA 1
ATOM 621 C C . HIS A 1 79 ? -11.172 14.286 1.215 1.00 64.75 79 HIS A C 1
ATOM 623 O O . HIS A 1 79 ? -11.670 13.359 1.860 1.00 64.75 79 HIS A O 1
ATOM 629 N N . LYS A 1 80 ? -10.757 15.429 1.787 1.00 50.97 80 LYS A N 1
ATOM 630 C CA . LYS A 1 80 ? -10.912 15.682 3.222 1.00 50.97 80 LYS A CA 1
ATOM 631 C C . LYS A 1 80 ? -12.341 15.324 3.608 1.00 50.97 80 LYS A C 1
ATOM 633 O O . LYS A 1 80 ? -13.276 16.042 3.267 1.00 50.97 80 LYS A O 1
ATOM 638 N N . ILE A 1 81 ? -12.502 14.275 4.405 1.00 52.91 81 ILE A N 1
ATOM 639 C CA . ILE A 1 81 ? -13.781 13.906 5.019 1.00 52.91 81 ILE A CA 1
ATOM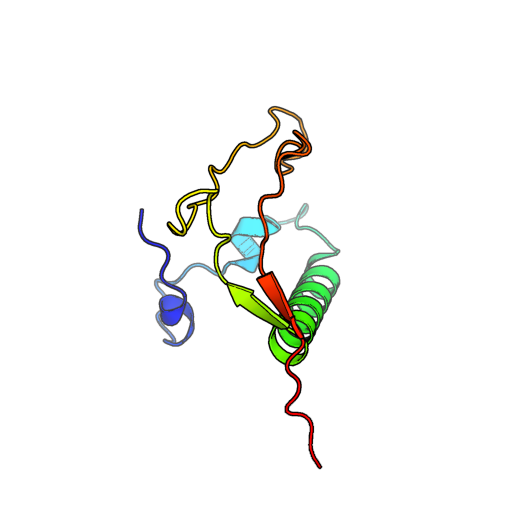 640 C C . ILE A 1 81 ? -14.117 14.901 6.163 1.00 52.91 81 ILE A C 1
ATOM 642 O O . ILE A 1 81 ? -14.828 14.615 7.115 1.00 52.91 81 ILE A O 1
ATOM 646 N N . CYS A 1 82 ? -13.595 16.129 6.049 1.00 36.78 82 CYS A N 1
ATOM 647 C CA . CYS A 1 82 ? -13.607 17.209 7.013 1.00 36.78 82 CYS A CA 1
ATOM 648 C C . CYS A 1 82 ? -14.827 18.100 6.766 1.00 36.78 82 CYS A C 1
ATOM 650 O O . CYS A 1 82 ? -14.742 19.227 6.281 1.00 36.78 82 CYS A O 1
ATOM 652 N N . ARG A 1 83 ? -15.987 17.595 7.171 1.00 35.38 83 ARG A N 1
ATOM 653 C CA . ARG A 1 83 ? -16.796 18.391 8.091 1.00 35.38 83 ARG A CA 1
ATOM 654 C C . ARG A 1 83 ? -16.496 17.846 9.489 1.00 35.38 83 ARG A C 1
ATOM 656 O O . ARG A 1 83 ? -16.463 16.627 9.642 1.00 35.38 83 ARG A O 1
ATOM 663 N N . PRO A 1 84 ? -16.293 18.696 10.507 1.00 39.41 84 PRO A N 1
ATOM 664 C CA . PRO A 1 84 ? -16.106 18.274 11.892 1.00 39.41 84 PRO A CA 1
ATOM 665 C C . PRO A 1 84 ? -17.437 17.790 12.492 1.00 39.41 84 PRO A C 1
ATOM 667 O O . PRO A 1 84 ? -17.892 18.288 13.514 1.00 39.41 84 PRO A O 1
ATOM 670 N N . ARG A 1 85 ? -18.103 16.828 11.849 1.00 42.38 85 ARG A N 1
ATOM 671 C CA . ARG A 1 85 ? -19.139 16.025 12.489 1.00 42.38 85 ARG A CA 1
ATOM 672 C C . ARG A 1 85 ? -18.484 14.681 12.742 1.00 42.38 85 ARG A C 1
ATOM 674 O O . ARG A 1 85 ? -18.228 13.944 11.798 1.00 42.38 85 ARG A O 1
ATOM 681 N N . ARG A 1 86 ? -18.101 14.472 14.006 1.00 44.53 86 ARG A N 1
ATOM 682 C CA . ARG A 1 86 ? -17.491 13.260 14.569 1.00 44.53 86 ARG A CA 1
ATOM 683 C C . ARG A 1 86 ? -17.980 12.018 13.815 1.00 44.53 86 ARG A C 1
ATOM 685 O O . ARG A 1 86 ? -19.078 11.549 14.074 1.00 44.53 86 ARG A O 1
ATOM 692 N N . TYR A 1 87 ? -17.186 11.495 12.891 1.00 45.81 87 TYR A N 1
ATOM 693 C CA . TYR A 1 87 ? -17.271 10.094 12.505 1.00 45.81 87 TYR A CA 1
ATOM 694 C C . TYR A 1 87 ? -16.318 9.395 13.470 1.00 45.81 87 TYR A C 1
ATOM 696 O O . TYR A 1 87 ? -15.102 9.514 13.313 1.00 45.81 87 TYR A O 1
ATOM 704 N N . PRO A 1 88 ? -16.808 8.766 14.549 1.00 49.97 88 PRO A N 1
ATOM 705 C CA . PRO A 1 88 ? -15.910 8.107 15.471 1.00 49.97 88 PRO A CA 1
ATOM 706 C C . PRO A 1 88 ? -15.474 6.810 14.800 1.00 49.97 88 PRO A C 1
ATOM 708 O O . PRO A 1 88 ? -16.071 5.783 15.056 1.00 49.97 88 PRO A O 1
ATOM 711 N N . LEU A 1 89 ? -14.466 6.810 13.924 1.00 53.34 89 LEU A N 1
ATOM 712 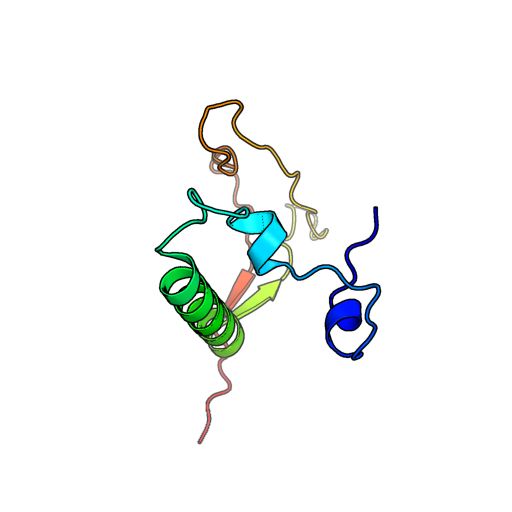C CA . LEU A 1 89 ? -13.698 5.575 13.760 1.00 53.34 89 LEU A CA 1
ATOM 713 C C . LEU A 1 89 ? -13.178 5.261 15.162 1.00 53.34 89 LEU A C 1
ATOM 715 O O . LEU A 1 89 ? -12.316 5.972 15.679 1.00 53.34 89 LEU A O 1
ATOM 719 N N . ILE A 1 90 ? -13.818 4.301 15.829 1.00 56.84 90 ILE A N 1
ATOM 720 C CA . ILE A 1 90 ? -13.464 3.933 17.191 1.00 56.84 90 ILE A CA 1
ATOM 721 C C . ILE A 1 90 ? -12.191 3.119 17.036 1.00 56.84 90 ILE A C 1
ATOM 723 O O . ILE A 1 90 ? -12.250 1.921 16.789 1.00 56.84 90 ILE A O 1
ATOM 727 N N . LEU A 1 91 ? -11.047 3.792 17.123 1.00 57.22 91 LEU A N 1
ATOM 728 C CA . LEU A 1 91 ? -9.771 3.141 17.370 1.00 57.22 91 LEU A CA 1
ATOM 729 C C . LEU A 1 91 ? -9.756 2.808 18.859 1.00 57.22 91 LEU A C 1
ATOM 731 O O . LEU A 1 91 ? -9.316 3.606 19.686 1.00 57.22 91 LEU A O 1
ATOM 735 N N . CYS A 1 92 ? -10.337 1.664 19.217 1.00 56.34 92 CYS A N 1
ATOM 736 C CA . CYS A 1 92 ? -10.192 1.146 20.568 1.00 56.34 92 CYS A CA 1
ATOM 737 C C . CYS A 1 92 ? -8.756 0.624 20.666 1.00 56.34 92 CYS A C 1
ATOM 739 O O . CYS A 1 92 ? -8.399 -0.317 19.954 1.00 56.34 92 CYS A O 1
ATOM 741 N N . GLY A 1 93 ? -7.910 1.292 21.455 1.00 57.19 93 GLY A N 1
ATOM 742 C CA . GLY A 1 93 ? -6.577 0.775 21.754 1.00 57.19 93 GLY A CA 1
ATOM 743 C C . GLY A 1 93 ? -6.733 -0.595 22.403 1.00 57.19 93 GLY A C 1
ATOM 744 O O . GLY A 1 93 ? -7.516 -0.725 23.345 1.00 57.19 93 GLY A O 1
ATOM 745 N N . GLN A 1 94 ? -6.057 -1.617 21.881 1.00 55.59 94 GLN A N 1
ATOM 746 C CA . GLN A 1 94 ? -6.162 -2.955 22.454 1.00 55.59 94 GLN A CA 1
ATOM 747 C C . GLN A 1 94 ? -5.528 -2.943 23.852 1.00 55.59 94 GLN A C 1
ATOM 749 O O . GLN A 1 94 ? -4.311 -2.936 24.004 1.00 55.59 9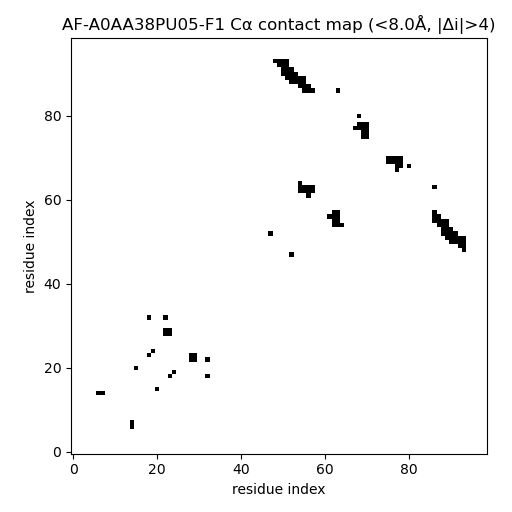4 GLN A O 1
ATOM 754 N N . SER A 1 95 ? -6.361 -2.921 24.894 1.00 52.16 95 SER A N 1
ATOM 755 C CA . SER A 1 95 ? -5.957 -2.895 26.307 1.00 52.16 95 SER A CA 1
ATOM 756 C C . SER A 1 95 ? -5.447 -4.245 26.833 1.00 52.16 95 SER A C 1
ATOM 758 O O . SER A 1 95 ? -5.328 -4.422 28.042 1.00 52.16 95 SER A O 1
ATOM 760 N N . SER A 1 96 ? -5.140 -5.205 25.955 1.00 54.94 96 SER A N 1
ATOM 761 C CA . SER A 1 96 ? -4.815 -6.592 26.320 1.00 54.94 96 SER A CA 1
ATOM 762 C C . SER A 1 96 ? -3.418 -7.043 25.887 1.00 54.94 96 SER A C 1
ATOM 764 O O . SER A 1 96 ? -3.200 -8.226 25.648 1.00 54.94 96 SER A O 1
ATOM 766 N N . PHE A 1 97 ? -2.444 -6.131 25.857 1.00 51.84 97 PHE A N 1
ATOM 767 C CA . PHE A 1 97 ? -1.041 -6.521 26.041 1.00 51.84 97 PHE A CA 1
ATOM 768 C C . PHE A 1 97 ? -0.773 -6.692 27.545 1.00 51.84 97 PHE A C 1
ATOM 770 O O . PHE A 1 97 ? -0.177 -5.837 28.195 1.00 51.84 97 PHE A O 1
ATOM 777 N N . THR A 1 98 ? -1.279 -7.781 28.123 1.00 38.22 98 THR A N 1
ATOM 778 C CA . THR A 1 98 ? -0.781 -8.302 29.401 1.00 38.22 98 THR A CA 1
ATOM 779 C C . THR A 1 98 ? 0.188 -9.422 29.043 1.00 38.22 98 THR A C 1
ATOM 781 O O . THR A 1 98 ? -0.240 -10.474 28.572 1.00 38.22 98 THR A O 1
ATOM 784 N N . VAL A 1 99 ? 1.488 -9.133 29.155 1.00 44.38 99 VAL A N 1
ATOM 785 C CA . VAL A 1 99 ? 2.540 -10.159 29.244 1.00 44.38 99 VAL A CA 1
ATOM 786 C C . VAL A 1 99 ? 2.423 -10.844 30.598 1.00 44.38 99 VAL A C 1
ATOM 788 O O . VAL A 1 99 ? 2.133 -10.117 31.577 1.00 44.38 99 VAL A O 1
#

Organism: NCBI:txid2804962

Radius of gyration: 17.99 Å; Cα contacts (8 Å, |Δi|>4): 64; chains: 1; bounding box: 41×38×47 Å